Protein AF-A0AAN7FLY7-F1 (afdb_monomer)

Mean predicted aligned error: 11.88 Å

Organism: Quercus rubra (NCBI:txid3512)

Solvent-accessible surface area (backbone atoms only — not comparable to full-atom values): 5310 Å² total; per-residue (Å²): 110,72,70,60,54,52,53,56,63,73,66,67,79,55,79,85,78,48,66,93,87,70,81,86,83,87,87,88,50,61,90,82,68,68,60,68,70,83,40,96,84,50,72,80,49,71,66,54,54,48,48,73,74,44,76,55,51,67,58,50,51,52,51,50,51,51,50,52,50,52,63,73,66,49,74,77,83,86,123

Sequence (79 aa):
ALLFHQALTLLHYNRTSFPKGFVFGTGAAGYQYEGAAKEGGREPSIWDTFAHRYPGLSLSLSLSLSLSLSLSLSPVQIV

InterPro domains:
  IPR001360 Glycoside hydrolase family 1 [PF00232] (16-53)
  IPR017853 Glycoside hydrolase superfamily [SSF51445] (5-58)
  IPR033132 Glycosyl hydrolases family 1, N-terminal conserved site [PS00653] (22-36)

Foldseek 3Di:
DVVVVVVVVVPDDDPVNDDPPDDDDDDDDCVGPVPPQPPDPHDHDPVNVVCVVCVCPVVVVVVVVVVVVVVVPDDPPPD

pLDDT: mean 82.95, std 13.02, range [42.53, 96.88]

Structure (mmCIF, N/CA/C/O backbone):
data_AF-A0AAN7FLY7-F1
#
_entry.id   AF-A0AAN7FLY7-F1
#
loop_
_atom_site.group_PDB
_atom_site.id
_atom_site.type_symbol
_atom_site.label_atom_id
_atom_site.label_alt_id
_atom_site.label_comp_id
_atom_site.label_asym_id
_atom_site.label_entity_id
_atom_site.label_seq_id
_atom_site.pdbx_PDB_ins_code
_atom_site.Cartn_x
_atom_site.Cartn_y
_atom_site.Cartn_z
_atom_site.occupancy
_atom_site.B_iso_or_equiv
_atom_site.auth_seq_id
_atom_site.auth_comp_id
_atom_site.auth_asym_id
_atom_site.auth_atom_id
_atom_site.pdbx_PDB_model_num
ATOM 1 N N . ALA A 1 1 ? 5.062 -4.193 41.720 1.00 66.69 1 ALA A N 1
ATOM 2 C CA . ALA A 1 1 ? 4.511 -5.335 40.955 1.00 66.69 1 ALA A CA 1
ATOM 3 C C . ALA A 1 1 ? 2.990 -5.233 40.770 1.00 66.69 1 ALA A C 1
ATOM 5 O O . ALA A 1 1 ? 2.551 -5.130 39.634 1.00 66.69 1 ALA A O 1
ATOM 6 N N . LEU A 1 2 ? 2.192 -5.173 41.846 1.00 67.75 2 LEU A N 1
ATOM 7 C CA . LEU A 1 2 ? 0.715 -5.097 41.790 1.00 67.75 2 LEU A CA 1
ATOM 8 C C . LEU A 1 2 ? 0.147 -3.891 41.015 1.00 67.75 2 LEU A C 1
ATOM 10 O O . LEU A 1 2 ? -0.748 -4.070 40.196 1.00 67.75 2 LEU A O 1
ATOM 14 N N . LEU A 1 3 ? 0.711 -2.691 41.194 1.00 72.88 3 LEU A N 1
ATOM 15 C CA . LEU A 1 3 ? 0.300 -1.491 40.441 1.00 72.88 3 LEU A CA 1
ATOM 16 C C . LEU A 1 3 ? 0.586 -1.601 38.933 1.00 72.88 3 LEU A C 1
ATOM 18 O O . LEU A 1 3 ? -0.164 -1.080 38.117 1.00 72.88 3 LEU A O 1
ATOM 22 N N . PHE A 1 4 ? 1.640 -2.327 38.551 1.00 71.12 4 PHE A N 1
ATOM 23 C CA . PHE A 1 4 ? 1.997 -2.554 37.147 1.00 71.12 4 PHE A CA 1
ATOM 24 C C . PHE A 1 4 ? 1.034 -3.546 36.481 1.00 71.12 4 PHE A C 1
ATOM 26 O O . PHE A 1 4 ? 0.647 -3.375 35.330 1.00 71.12 4 PHE A O 1
ATOM 33 N N . HIS A 1 5 ? 0.593 -4.557 37.234 1.00 67.50 5 HIS A N 1
ATOM 34 C CA . HIS A 1 5 ? -0.416 -5.512 36.784 1.00 67.50 5 HIS A CA 1
ATOM 35 C C . HIS A 1 5 ? -1.797 -4.854 36.621 1.00 67.50 5 HIS A C 1
ATOM 37 O O . HIS A 1 5 ? -2.475 -5.113 35.633 1.00 67.50 5 HIS A O 1
ATOM 43 N N . GLN A 1 6 ? -2.177 -3.954 37.538 1.00 67.88 6 GLN A N 1
ATOM 44 C CA . GLN A 1 6 ? -3.396 -3.142 37.421 1.00 67.88 6 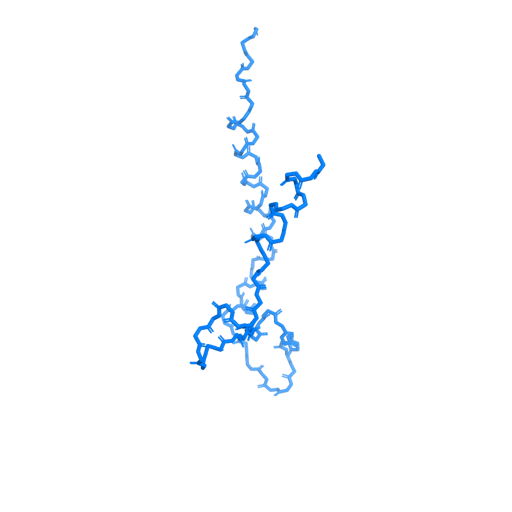GLN A CA 1
ATOM 45 C C . GLN A 1 6 ? -3.329 -2.142 36.255 1.00 67.88 6 GLN A C 1
ATOM 47 O O . GLN A 1 6 ? -4.314 -1.944 35.559 1.00 67.88 6 GLN A O 1
ATOM 52 N N . ALA A 1 7 ? -2.175 -1.536 35.972 1.00 66.31 7 ALA A N 1
ATOM 53 C CA . ALA A 1 7 ? -2.040 -0.653 34.810 1.00 66.31 7 ALA A CA 1
ATOM 54 C C . ALA A 1 7 ? -2.222 -1.404 33.473 1.00 66.31 7 ALA A C 1
ATOM 56 O O . ALA A 1 7 ? -2.846 -0.884 32.549 1.00 66.31 7 ALA A O 1
ATOM 57 N N . LEU A 1 8 ? -1.734 -2.647 33.381 1.00 70.50 8 LEU A N 1
ATOM 58 C CA . LEU A 1 8 ? -1.884 -3.491 32.190 1.00 70.50 8 LEU A CA 1
ATOM 59 C C . LEU A 1 8 ? -3.327 -3.966 31.963 1.00 70.50 8 LEU A C 1
ATOM 61 O O . LEU A 1 8 ? -3.760 -4.051 30.816 1.00 70.50 8 LEU A O 1
ATOM 65 N N . THR A 1 9 ? -4.092 -4.250 33.020 1.00 67.94 9 THR A N 1
ATOM 66 C CA . THR A 1 9 ? -5.515 -4.611 32.887 1.00 67.94 9 THR A CA 1
ATOM 67 C C . THR A 1 9 ? -6.392 -3.427 32.484 1.00 67.94 9 THR A C 1
ATOM 69 O O . THR A 1 9 ? -7.387 -3.621 31.790 1.00 67.94 9 THR A O 1
ATOM 72 N N . LEU A 1 10 ? -6.014 -2.201 32.853 1.00 73.06 10 LEU A N 1
ATOM 73 C CA . LEU A 1 10 ? -6.765 -0.976 32.546 1.00 73.06 10 LEU A CA 1
ATOM 74 C C . LEU A 1 10 ? -6.509 -0.447 31.121 1.00 73.06 10 LEU A C 1
ATOM 76 O O . LEU A 1 10 ? -7.307 0.329 30.602 1.00 73.06 10 LEU A O 1
ATOM 80 N N . LEU A 1 11 ? -5.439 -0.901 30.460 1.00 79.06 11 LEU A N 1
ATOM 81 C CA . LEU A 1 11 ? -5.140 -0.625 29.046 1.00 79.06 11 LEU A CA 1
ATOM 82 C C . LEU A 1 11 ? -5.612 -1.742 28.099 1.00 79.06 11 LEU A C 1
ATOM 84 O O . LEU A 1 11 ? -5.219 -1.786 26.933 1.00 79.06 11 LEU A O 1
ATOM 88 N N . HIS A 1 12 ? -6.457 -2.656 28.577 1.00 81.56 12 HIS A N 1
ATOM 89 C CA . HIS A 1 12 ? -6.962 -3.756 27.767 1.00 81.56 12 HIS A CA 1
ATOM 90 C C . HIS A 1 12 ? -8.136 -3.297 26.886 1.00 81.56 12 HIS A C 1
ATOM 92 O O . HIS A 1 12 ? -9.305 -3.455 27.238 1.00 81.56 12 HIS A O 1
ATOM 98 N N . TYR A 1 13 ? -7.830 -2.741 25.714 1.00 86.19 13 TYR A N 1
ATOM 99 C CA . TYR A 1 13 ? -8.830 -2.477 24.679 1.00 86.19 13 TYR A CA 1
ATOM 100 C C . TYR A 1 13 ? -9.138 -3.750 23.892 1.00 86.19 13 TYR A C 1
ATOM 102 O O . TYR A 1 13 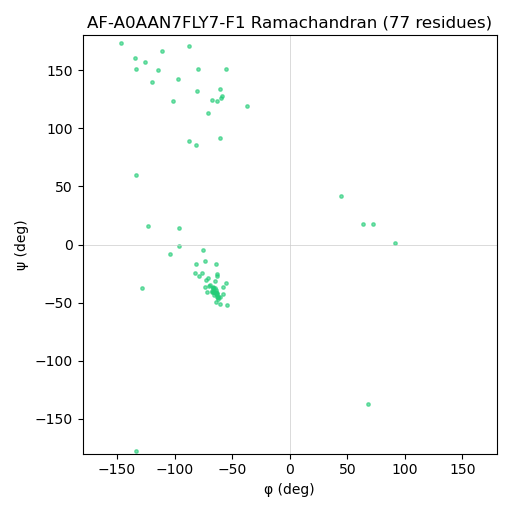? -8.240 -4.447 23.425 1.00 86.19 13 TYR A O 1
ATOM 110 N N . ASN A 1 14 ? -10.422 -4.041 23.706 1.00 90.38 14 ASN A N 1
ATOM 111 C CA . ASN A 1 14 ? -10.880 -5.145 22.869 1.00 90.38 14 ASN A CA 1
ATOM 112 C C . ASN A 1 14 ? -12.014 -4.669 21.946 1.00 90.38 14 ASN A C 1
ATOM 114 O O . ASN A 1 14 ? -12.384 -3.497 21.941 1.00 90.38 14 ASN A O 1
ATOM 118 N N . ARG A 1 15 ? -12.591 -5.569 21.143 1.00 90.50 15 ARG A N 1
ATOM 119 C CA . ARG A 1 15 ? -13.658 -5.217 20.190 1.00 90.50 15 ARG A CA 1
ATOM 120 C C . ARG A 1 15 ? -14.873 -4.531 20.825 1.00 90.50 15 ARG A C 1
ATOM 122 O O . ARG A 1 15 ? -15.477 -3.692 20.166 1.00 90.50 15 ARG A O 1
ATOM 129 N N . THR A 1 16 ? -15.222 -4.867 22.067 1.00 92.94 16 THR A N 1
ATOM 130 C CA . THR A 1 16 ? -16.370 -4.279 22.783 1.00 92.94 16 THR A CA 1
ATOM 131 C C . THR A 1 16 ? -16.121 -2.842 23.238 1.00 92.94 16 THR A C 1
ATOM 133 O O . THR A 1 16 ? -17.068 -2.128 23.547 1.00 92.94 16 THR A O 1
ATOM 136 N N . SER A 1 17 ? -14.863 -2.394 23.215 1.00 94.06 17 SER A N 1
ATOM 137 C CA . SER A 1 17 ? -14.475 -1.014 23.509 1.00 94.06 17 SER A CA 1
ATOM 138 C C . SER A 1 17 ? -14.802 -0.031 22.370 1.00 94.06 17 SER A C 1
ATOM 140 O O . SER A 1 17 ? -14.589 1.167 22.533 1.00 94.06 17 SER A O 1
ATOM 142 N N . PHE A 1 18 ? -15.305 -0.508 21.222 1.00 94.69 18 PHE A N 1
ATOM 143 C CA . PHE A 1 18 ? -15.644 0.303 20.046 1.00 94.69 18 PHE A CA 1
ATOM 144 C C . PHE A 1 18 ? -17.163 0.286 19.777 1.00 94.69 18 PHE A C 1
ATOM 146 O O . PHE A 1 18 ? -17.815 -0.723 20.061 1.00 94.69 18 PHE A O 1
ATOM 153 N N . PRO A 1 19 ? -17.752 1.356 19.200 1.00 96.88 19 PRO A N 1
ATOM 154 C CA . PRO A 1 19 ? -19.178 1.400 18.876 1.00 96.88 19 PRO A CA 1
ATOM 155 C C . PRO A 1 19 ? -19.631 0.240 17.982 1.00 96.88 19 PRO A C 1
ATOM 157 O O . PRO A 1 19 ? -18.881 -0.264 17.139 1.00 96.88 19 PRO A O 1
ATOM 160 N N . LYS A 1 20 ? -20.899 -0.161 18.113 1.00 95.25 20 LYS A N 1
ATOM 161 C CA . LYS A 1 20 ? -21.488 -1.178 17.234 1.00 95.25 20 LYS A CA 1
ATOM 162 C C . LYS A 1 20 ? -21.413 -0.704 15.778 1.00 95.25 20 LYS A C 1
ATOM 164 O O . LYS A 1 20 ? -21.856 0.393 15.461 1.00 95.25 20 LYS A O 1
ATOM 169 N N . GLY A 1 21 ? -20.861 -1.545 14.905 1.00 94.81 21 GLY A N 1
ATOM 170 C CA . GLY A 1 21 ? -20.635 -1.207 13.496 1.00 94.81 21 GLY A CA 1
ATOM 171 C C . GLY A 1 21 ? -19.266 -0.588 13.199 1.00 94.81 21 GLY A C 1
ATOM 172 O O . GLY A 1 21 ? -18.990 -0.291 12.043 1.00 94.81 21 GLY A O 1
ATOM 173 N N . PHE A 1 22 ? -18.386 -0.434 14.194 1.00 96.50 22 PHE A N 1
ATOM 174 C CA . PHE A 1 22 ? -17.011 -0.006 13.951 1.00 96.50 22 PHE A CA 1
ATOM 175 C C . PHE A 1 22 ? -16.254 -1.035 13.091 1.00 96.50 22 PHE A C 1
ATOM 177 O O . PHE A 1 22 ? -16.138 -2.216 13.450 1.00 96.50 22 PHE A O 1
ATOM 184 N N . VAL A 1 23 ? -15.717 -0.584 11.956 1.00 96.25 23 VAL A N 1
ATOM 185 C CA . VAL A 1 23 ? -14.990 -1.430 11.003 1.00 96.25 23 VAL A CA 1
ATOM 186 C C . VAL A 1 23 ? -13.492 -1.222 11.176 1.00 96.25 23 VAL A C 1
ATOM 188 O O . VAL A 1 23 ? -12.989 -0.111 11.049 1.00 96.25 23 VAL A O 1
ATOM 191 N N . PHE A 1 24 ? -12.779 -2.317 11.429 1.00 95.31 24 PHE A N 1
ATOM 192 C CA . PHE A 1 24 ? -11.332 -2.367 11.255 1.00 95.31 24 PHE A CA 1
ATOM 193 C C . PHE A 1 24 ? -11.054 -2.977 9.893 1.00 95.31 24 PHE A C 1
ATOM 195 O O . PHE A 1 24 ? -11.732 -3.923 9.487 1.00 95.31 24 PHE A O 1
ATOM 202 N N . GLY A 1 25 ? -10.040 -2.460 9.221 1.00 94.44 25 GLY A N 1
ATOM 203 C CA . GLY A 1 25 ? -9.587 -2.976 7.945 1.00 94.44 25 GLY A CA 1
ATOM 204 C C . GLY A 1 25 ? -8.085 -2.809 7.804 1.00 94.44 25 GLY A C 1
ATOM 205 O O . GLY A 1 25 ? -7.427 -2.185 8.636 1.00 94.44 25 GLY A O 1
ATOM 206 N N . THR A 1 26 ? -7.568 -3.376 6.727 1.00 95.44 26 THR A N 1
ATOM 207 C CA . THR A 1 26 ? -6.203 -3.170 6.250 1.00 95.44 26 THR A CA 1
ATOM 208 C C . THR A 1 26 ? -6.267 -2.722 4.792 1.00 95.44 26 THR A C 1
ATOM 210 O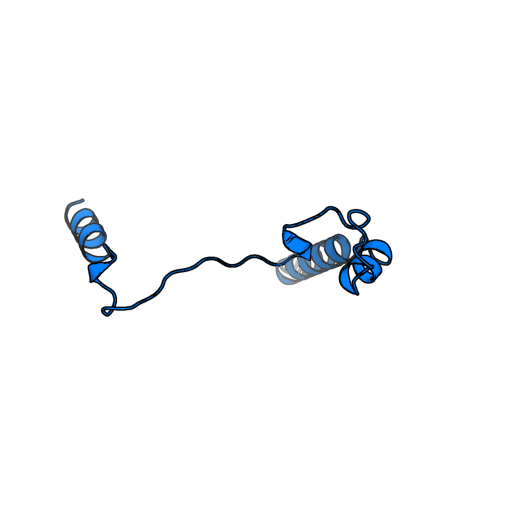 O . THR A 1 26 ? -7.270 -2.966 4.118 1.00 95.44 26 THR A O 1
ATOM 213 N N . GLY A 1 27 ? -5.227 -2.045 4.316 1.00 94.62 27 GLY A N 1
ATOM 214 C CA . GLY A 1 27 ? -5.127 -1.553 2.945 1.00 94.62 27 GLY A CA 1
ATOM 215 C C . GLY A 1 27 ? -3.763 -1.878 2.348 1.00 94.62 27 GLY A C 1
ATOM 216 O O . GLY A 1 27 ? -2.770 -1.963 3.066 1.00 94.62 27 GLY A O 1
ATOM 217 N N . ALA A 1 28 ? -3.727 -2.044 1.030 1.00 94.62 28 ALA A N 1
ATOM 218 C CA . ALA A 1 28 ? -2.508 -2.219 0.250 1.00 94.62 28 ALA A CA 1
ATOM 219 C C . ALA A 1 28 ? -2.567 -1.329 -1.000 1.00 94.62 28 ALA A C 1
ATOM 221 O O . ALA A 1 28 ? -3.649 -0.908 -1.414 1.00 94.62 28 ALA A O 1
ATOM 222 N N . ALA A 1 29 ? -1.412 -1.053 -1.603 1.00 92.88 29 ALA A N 1
ATOM 223 C CA . ALA A 1 29 ? -1.312 -0.328 -2.866 1.00 92.88 29 ALA A CA 1
ATOM 224 C C . ALA A 1 29 ? -0.644 -1.206 -3.930 1.00 92.88 29 ALA A C 1
ATOM 226 O O . ALA A 1 29 ? 0.348 -1.874 -3.639 1.00 92.88 29 ALA A O 1
ATOM 227 N N . GLY A 1 30 ? -1.149 -1.159 -5.167 1.00 92.12 30 GLY A N 1
ATOM 228 C CA . GLY A 1 30 ? -0.716 -2.054 -6.246 1.00 92.12 30 GLY A CA 1
ATOM 229 C C . GLY A 1 30 ? 0.795 -2.035 -6.484 1.00 92.12 30 GLY A C 1
ATOM 230 O O . GLY A 1 30 ? 1.451 -3.061 -6.369 1.00 92.12 30 GLY A O 1
ATOM 231 N N . TYR A 1 31 ? 1.395 -0.853 -6.668 1.00 91.31 31 TYR A N 1
ATOM 232 C CA . TYR A 1 31 ? 2.849 -0.746 -6.871 1.00 91.31 31 TYR A CA 1
ATOM 233 C C . TYR A 1 31 ? 3.680 -1.226 -5.665 1.00 91.31 31 TYR A C 1
ATOM 235 O O . TYR A 1 31 ? 4.816 -1.656 -5.832 1.00 91.31 31 TYR A O 1
ATOM 243 N N . GLN A 1 32 ? 3.127 -1.155 -4.449 1.00 93.44 32 GLN A N 1
ATOM 244 C CA . GLN A 1 32 ? 3.815 -1.593 -3.231 1.00 93.44 32 GLN A CA 1
ATOM 245 C C . GLN A 1 32 ? 3.719 -3.106 -3.003 1.00 93.44 32 GLN A C 1
ATOM 247 O O . GLN A 1 32 ? 4.566 -3.644 -2.295 1.00 93.44 32 GLN A O 1
ATOM 252 N N . TYR A 1 33 ? 2.699 -3.778 -3.553 1.00 92.88 33 TYR A N 1
ATOM 253 C CA . TYR A 1 33 ? 2.389 -5.164 -3.191 1.00 92.88 33 TYR A CA 1
ATOM 254 C C . TYR A 1 33 ? 2.251 -6.135 -4.372 1.00 92.88 33 TYR A C 1
ATOM 256 O O . TYR A 1 33 ? 2.674 -7.279 -4.250 1.00 92.88 33 TYR A O 1
ATOM 264 N N . GLU A 1 34 ? 1.687 -5.720 -5.508 1.00 94.81 34 GLU A N 1
ATOM 265 C CA . GLU A 1 34 ? 1.377 -6.629 -6.624 1.00 94.81 34 GLU A CA 1
ATOM 266 C C . GLU A 1 34 ? 2.630 -7.117 -7.364 1.00 94.81 34 GLU A C 1
ATOM 268 O O . GLU A 1 34 ? 2.724 -8.289 -7.719 1.00 94.81 34 GLU A O 1
ATOM 273 N N . GLY A 1 35 ? 3.609 -6.237 -7.597 1.00 90.88 35 GLY A N 1
ATOM 274 C CA . GLY A 1 35 ? 4.778 -6.574 -8.412 1.00 90.88 35 GLY A CA 1
ATOM 275 C C . GLY A 1 35 ? 4.410 -6.785 -9.886 1.00 90.88 35 GLY A C 1
ATOM 276 O O . GLY A 1 35 ? 3.685 -5.972 -10.455 1.00 90.88 35 GLY A O 1
ATOM 277 N N . ALA A 1 36 ? 4.970 -7.829 -10.515 1.00 92.62 36 ALA A N 1
ATOM 278 C CA . ALA A 1 36 ? 4.659 -8.260 -11.889 1.00 92.62 36 ALA A CA 1
ATOM 279 C C . ALA A 1 36 ? 4.582 -7.103 -12.910 1.00 92.62 36 ALA A C 1
ATOM 281 O O . ALA A 1 36 ? 3.705 -7.037 -13.770 1.00 92.62 36 ALA A O 1
ATOM 282 N N . ALA A 1 37 ? 5.519 -6.153 -12.802 1.00 93.62 37 ALA A N 1
ATOM 283 C CA . ALA A 1 37 ? 5.364 -4.831 -13.397 1.00 93.62 37 ALA A CA 1
ATOM 284 C C . ALA A 1 37 ? 5.277 -4.812 -14.937 1.00 93.62 37 ALA A C 1
ATOM 286 O O . ALA A 1 37 ? 4.853 -3.805 -15.501 1.00 93.62 37 ALA A O 1
ATOM 287 N N . LYS A 1 38 ? 5.677 -5.907 -15.599 1.00 93.06 38 LYS A N 1
ATOM 288 C CA . LYS A 1 38 ? 5.705 -6.083 -17.061 1.00 93.06 38 LYS A CA 1
ATOM 289 C C . LYS A 1 38 ? 4.890 -7.292 -17.540 1.00 93.06 38 LYS A C 1
ATOM 291 O O . LYS A 1 38 ? 5.097 -7.766 -18.654 1.00 93.06 38 LYS A O 1
ATOM 296 N N . GLU A 1 39 ? 4.020 -7.834 -16.697 1.00 95.62 39 GLU A N 1
ATOM 297 C CA . GLU A 1 39 ? 3.243 -9.039 -16.996 1.00 95.62 39 GLU A CA 1
ATOM 298 C C . GLU A 1 39 ? 1.755 -8.712 -17.175 1.00 95.62 39 GLU A C 1
ATOM 300 O O . GLU A 1 39 ? 1.296 -7.612 -16.866 1.00 95.62 39 GLU A O 1
ATOM 305 N N . GLY A 1 40 ? 0.990 -9.667 -17.713 1.00 90.19 40 GLY A N 1
ATOM 306 C CA . GLY A 1 40 ? -0.478 -9.594 -17.744 1.00 90.19 40 GLY A CA 1
ATOM 307 C C . GLY A 1 40 ? -1.074 -8.441 -18.560 1.00 90.19 40 GLY A C 1
ATOM 308 O O . GLY A 1 40 ? -2.234 -8.101 -18.359 1.00 90.19 40 GLY A O 1
ATOM 309 N N . GLY A 1 41 ? -0.299 -7.820 -19.455 1.00 94.00 41 GLY A N 1
ATOM 310 C CA . GLY A 1 41 ? -0.742 -6.646 -20.215 1.00 94.00 41 GLY A CA 1
ATOM 311 C C . GLY A 1 41 ? -0.841 -5.364 -19.379 1.00 94.00 41 GLY A C 1
ATOM 312 O O . GLY A 1 41 ? -1.511 -4.422 -19.797 1.00 94.00 41 GLY A O 1
ATOM 313 N N . ARG A 1 42 ? -0.208 -5.317 -18.196 1.00 94.44 42 ARG A N 1
ATOM 314 C CA . ARG A 1 42 ? -0.120 -4.103 -17.378 1.00 94.44 42 ARG A CA 1
ATOM 315 C C . ARG A 1 42 ? 0.751 -3.060 -18.075 1.00 94.44 42 ARG A C 1
ATOM 317 O O . ARG A 1 42 ? 1.926 -3.299 -18.341 1.00 94.44 42 ARG A O 1
ATOM 324 N N . GLU A 1 43 ? 0.189 -1.876 -18.279 1.00 94.56 43 GLU A N 1
ATOM 325 C CA . GLU A 1 43 ? 0.938 -0.727 -18.782 1.00 94.56 43 GLU A CA 1
ATOM 326 C C . GLU A 1 43 ? 1.756 -0.038 -17.669 1.00 94.56 43 GLU A C 1
ATOM 328 O O . GLU A 1 43 ? 1.353 -0.056 -16.497 1.00 94.56 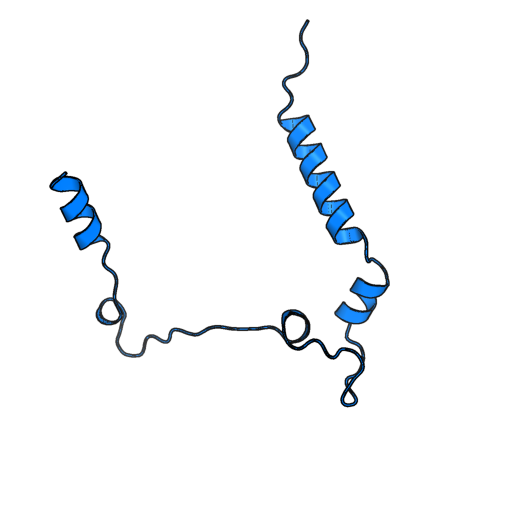43 GLU A O 1
ATOM 333 N N . PRO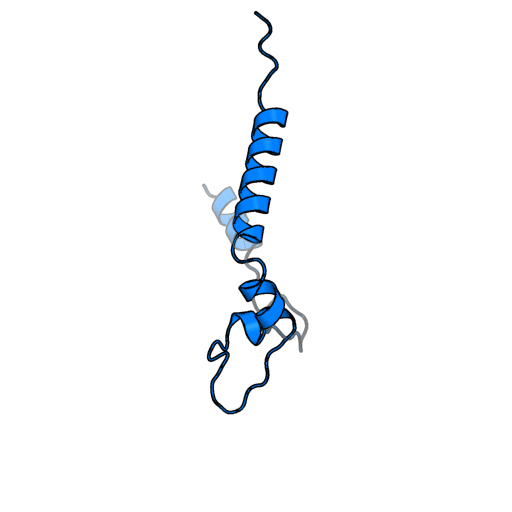 A 1 44 ? 2.899 0.597 -18.000 1.00 94.44 44 PRO A N 1
ATOM 334 C CA . PRO A 1 44 ? 3.731 1.290 -17.022 1.00 94.44 44 PRO A CA 1
ATOM 335 C C . PRO A 1 44 ? 2.995 2.438 -16.325 1.00 94.44 44 PRO A C 1
ATOM 337 O O . PRO A 1 44 ? 2.395 3.303 -16.962 1.00 94.44 44 PRO A O 1
ATOM 340 N N . SER A 1 45 ? 3.120 2.507 -15.001 1.00 94.31 45 SER A N 1
ATOM 341 C CA . SER A 1 45 ? 2.688 3.666 -14.222 1.00 94.31 45 SER A CA 1
ATOM 342 C C . SER A 1 45 ? 3.793 4.727 -14.124 1.00 94.31 45 SER A C 1
ATOM 344 O O . SER A 1 45 ? 4.965 4.504 -14.451 1.00 94.31 45 SER A O 1
ATOM 346 N N . ILE A 1 46 ? 3.438 5.901 -13.596 1.00 94.75 46 ILE A N 1
ATOM 347 C CA . ILE A 1 46 ? 4.410 6.956 -13.270 1.00 94.75 46 ILE A CA 1
ATOM 348 C C . ILE A 1 46 ? 5.466 6.433 -12.282 1.00 94.75 46 ILE A C 1
ATOM 350 O O . ILE A 1 46 ? 6.643 6.764 -12.419 1.00 94.75 46 ILE A O 1
ATOM 354 N N . TRP A 1 47 ? 5.073 5.575 -11.333 1.00 93.00 47 TRP A N 1
ATOM 355 C CA . TRP A 1 47 ? 5.988 4.986 -10.353 1.00 93.00 47 TRP A CA 1
ATOM 356 C C . TRP A 1 47 ? 7.008 4.046 -10.992 1.00 93.00 47 TRP A C 1
ATOM 358 O O . TRP A 1 47 ? 8.174 4.084 -10.600 1.00 93.00 47 TRP A O 1
ATOM 368 N N . ASP A 1 48 ? 6.609 3.290 -12.023 1.00 93.94 48 ASP A N 1
ATOM 369 C CA . ASP A 1 48 ? 7.538 2.479 -12.813 1.00 93.94 48 ASP A CA 1
ATOM 370 C C . ASP A 1 48 ? 8.587 3.393 -13.463 1.00 93.94 48 ASP A C 1
ATOM 372 O O . ASP A 1 48 ? 9.788 3.194 -13.287 1.00 93.94 48 ASP A O 1
ATOM 376 N N . THR A 1 49 ? 8.148 4.454 -14.146 1.00 94.06 49 THR A N 1
ATOM 377 C CA . THR A 1 49 ? 9.053 5.399 -14.827 1.00 94.06 49 THR A CA 1
ATOM 378 C C . THR A 1 49 ? 10.013 6.076 -13.850 1.00 94.06 49 THR A C 1
ATOM 380 O O . THR A 1 49 ? 11.216 6.165 -14.103 1.00 94.06 49 THR A O 1
ATOM 383 N N . PHE A 1 50 ? 9.492 6.541 -12.718 1.00 92.12 50 PHE A N 1
ATOM 384 C CA . PHE A 1 50 ? 10.269 7.227 -11.696 1.00 92.12 50 PHE A CA 1
ATOM 385 C C . PHE A 1 50 ? 11.330 6.316 -11.070 1.00 92.12 50 PHE A C 1
ATOM 387 O O . PHE A 1 50 ? 12.501 6.692 -11.016 1.00 92.12 50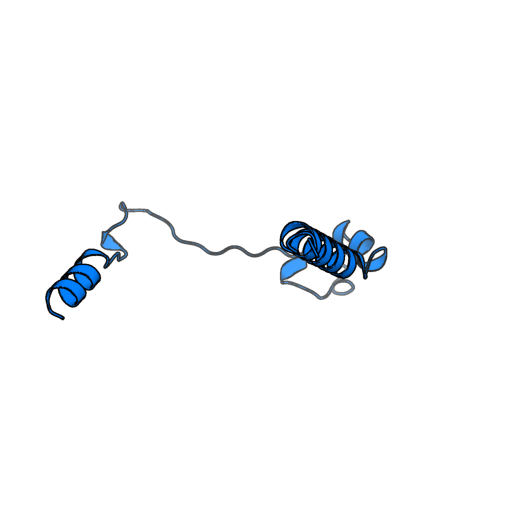 PHE A O 1
ATOM 394 N N . ALA A 1 51 ? 10.947 5.107 -10.648 1.00 91.06 51 ALA A N 1
ATOM 395 C CA . ALA A 1 51 ? 11.860 4.169 -10.002 1.00 91.06 51 ALA A CA 1
ATOM 396 C C . ALA A 1 51 ? 12.988 3.718 -10.943 1.00 91.06 51 ALA A C 1
ATOM 398 O O . ALA A 1 51 ? 14.142 3.639 -10.525 1.00 91.06 51 ALA A O 1
ATOM 399 N N . HIS A 1 52 ? 12.678 3.492 -12.225 1.00 92.06 52 HIS A N 1
ATOM 400 C CA . HIS A 1 52 ? 13.690 3.145 -13.225 1.00 92.06 52 HIS A CA 1
ATOM 401 C C . HIS A 1 52 ? 14.628 4.316 -13.535 1.00 92.06 52 HIS A C 1
ATOM 403 O O . HIS A 1 52 ? 15.814 4.103 -13.783 1.00 92.06 52 HIS A O 1
ATOM 409 N N . ARG A 1 53 ? 14.120 5.555 -13.527 1.00 94.38 53 ARG A N 1
ATOM 410 C CA . ARG A 1 53 ? 14.926 6.739 -13.845 1.00 94.38 53 ARG A CA 1
ATOM 411 C C . ARG A 1 53 ? 15.814 7.192 -12.687 1.00 94.38 53 ARG A C 1
ATOM 413 O O . ARG A 1 53 ? 16.864 7.780 -12.935 1.00 94.38 53 ARG A O 1
ATOM 420 N N . TYR A 1 54 ? 15.423 6.909 -11.445 1.00 91.38 54 TYR A N 1
ATOM 421 C CA . TYR A 1 54 ? 16.118 7.385 -10.247 1.00 91.38 54 TYR A CA 1
ATOM 422 C C . TYR A 1 54 ? 16.333 6.281 -9.190 1.00 91.38 54 TYR A C 1
ATOM 424 O O . TYR A 1 54 ? 15.908 6.439 -8.042 1.00 91.38 54 TYR A O 1
ATOM 432 N N . PRO A 1 55 ? 17.041 5.181 -9.512 1.00 84.38 55 PRO A N 1
ATOM 433 C CA . PRO A 1 55 ? 17.179 4.030 -8.610 1.00 84.38 55 PRO A CA 1
ATOM 434 C C . PRO A 1 55 ? 17.908 4.359 -7.293 1.00 84.38 55 PRO A C 1
ATOM 436 O O . PRO A 1 55 ? 17.695 3.700 -6.281 1.00 84.38 55 PRO A O 1
ATOM 439 N N . GLY A 1 56 ? 18.755 5.395 -7.283 1.00 80.38 56 GLY A N 1
ATOM 440 C CA . GLY A 1 56 ? 19.539 5.813 -6.117 1.00 80.38 56 GLY A 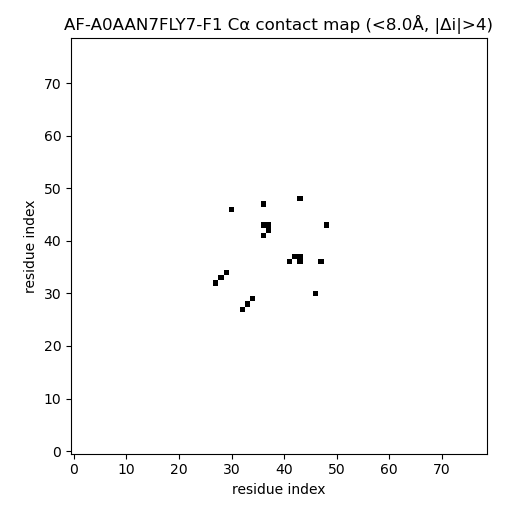CA 1
ATOM 441 C C . GLY A 1 56 ? 18.930 6.944 -5.287 1.00 80.38 56 GLY A C 1
ATOM 442 O O . GLY A 1 56 ? 19.527 7.332 -4.287 1.00 80.38 56 GLY A O 1
ATOM 443 N N . LEU A 1 57 ? 17.772 7.498 -5.666 1.00 77.81 57 LEU A N 1
ATOM 444 C CA . LEU A 1 57 ? 17.230 8.684 -4.990 1.00 77.81 57 LEU A CA 1
ATOM 445 C C . LEU A 1 57 ? 16.821 8.391 -3.540 1.00 77.81 57 LEU A C 1
ATOM 447 O O . LEU A 1 57 ? 17.067 9.210 -2.661 1.00 77.81 57 LEU A O 1
ATOM 451 N N . SER A 1 58 ? 16.271 7.204 -3.269 1.00 67.94 58 SER A N 1
ATOM 452 C CA . SER A 1 58 ? 15.957 6.770 -1.900 1.00 67.94 58 SER A CA 1
ATOM 453 C C . SER A 1 58 ? 17.218 6.667 -1.030 1.00 67.94 58 SER A C 1
ATOM 455 O O . SER A 1 58 ? 17.248 7.193 0.082 1.00 67.94 58 SER A O 1
ATOM 457 N N . LEU A 1 59 ? 18.288 6.068 -1.562 1.00 71.38 59 LEU A N 1
ATOM 458 C CA . LEU A 1 59 ? 19.569 5.935 -0.864 1.00 71.38 59 LEU A CA 1
ATOM 459 C C . LEU A 1 59 ? 20.252 7.294 -0.665 1.00 71.38 59 LEU A C 1
ATOM 461 O O . LEU A 1 59 ? 20.778 7.566 0.409 1.00 71.38 59 LEU A O 1
ATOM 465 N N . SER A 1 60 ? 20.200 8.168 -1.671 1.00 72.00 60 SER A N 1
ATOM 466 C CA . SER A 1 60 ? 20.770 9.516 -1.620 1.00 72.00 60 SER A CA 1
ATOM 467 C C . SER A 1 60 ? 20.052 10.412 -0.609 1.00 72.00 60 SER A C 1
ATOM 469 O O . SER A 1 60 ? 20.719 11.086 0.174 1.00 72.00 60 SER A O 1
ATOM 471 N N . LEU A 1 61 ? 18.716 10.378 -0.561 1.00 74.06 61 LEU A N 1
ATOM 472 C CA . LEU A 1 61 ? 17.939 11.105 0.446 1.00 74.06 61 LEU A CA 1
ATOM 473 C C . LEU A 1 61 ? 18.221 10.579 1.854 1.00 74.06 61 LEU A C 1
ATOM 475 O O . LEU A 1 61 ? 18.422 11.379 2.763 1.00 74.06 61 LEU A O 1
ATOM 479 N N . SER A 1 62 ? 18.303 9.257 2.033 1.00 78.69 62 SER A N 1
ATOM 480 C CA . SER A 1 62 ? 18.647 8.658 3.327 1.00 78.69 62 SER A CA 1
ATOM 481 C C . SER A 1 62 ? 20.047 9.068 3.787 1.00 78.69 62 SER A C 1
ATOM 483 O O . SER A 1 62 ? 20.212 9.485 4.928 1.00 78.69 62 SER A O 1
ATOM 485 N N . LEU A 1 63 ? 21.047 8.998 2.903 1.00 75.44 63 LEU A N 1
ATOM 486 C CA . LEU A 1 63 ? 22.420 9.414 3.204 1.00 75.44 63 LEU A CA 1
ATOM 487 C C . LEU A 1 63 ? 22.503 10.909 3.525 1.00 75.44 63 LEU A C 1
ATOM 489 O O . LEU A 1 63 ? 23.164 11.284 4.489 1.00 75.44 63 LEU A O 1
ATOM 493 N N . SER A 1 64 ? 21.802 11.757 2.767 1.00 80.56 64 SER A N 1
ATOM 494 C CA . SER A 1 64 ? 21.753 13.200 3.018 1.00 80.56 64 SER A CA 1
ATOM 495 C C . SER A 1 64 ? 21.112 13.515 4.367 1.00 80.56 64 SER A C 1
ATOM 497 O O . SER A 1 64 ? 21.654 14.323 5.114 1.00 80.56 64 SER A O 1
ATOM 499 N N . LEU A 1 65 ? 19.986 12.877 4.704 1.00 77.25 65 LEU A N 1
ATOM 500 C CA . LEU A 1 65 ? 19.291 13.114 5.969 1.00 77.25 65 LEU A CA 1
ATOM 501 C C . LEU A 1 65 ? 20.132 12.641 7.163 1.00 77.25 65 LEU A C 1
ATOM 503 O O . LEU A 1 65 ? 20.226 13.345 8.167 1.00 77.25 65 LEU A O 1
ATOM 507 N N . SER A 1 66 ? 20.789 11.482 7.037 1.00 82.31 66 SER A N 1
ATOM 508 C CA . SER A 1 66 ? 21.726 10.970 8.041 1.00 82.31 66 SER A CA 1
ATOM 509 C C . SER A 1 66 ? 22.921 11.902 8.232 1.00 82.31 66 SER A C 1
ATOM 511 O O . SER A 1 66 ? 23.251 12.216 9.370 1.00 82.31 66 SER A O 1
ATOM 513 N N . LEU A 1 67 ? 23.528 12.405 7.151 1.00 76.75 67 LEU A N 1
ATOM 514 C CA . LEU A 1 67 ? 24.645 13.349 7.234 1.00 76.75 67 LEU A CA 1
ATOM 515 C C . LEU A 1 67 ? 24.212 14.678 7.876 1.00 76.75 67 LEU A C 1
ATOM 517 O O . LEU A 1 67 ? 24.919 15.206 8.729 1.00 76.75 67 LEU A O 1
ATOM 521 N N . SER A 1 68 ? 23.035 15.200 7.517 1.00 80.94 68 SER A N 1
ATOM 522 C CA . SER A 1 68 ? 22.474 16.419 8.113 1.00 80.94 68 SER A CA 1
ATOM 523 C C . SER A 1 68 ? 22.181 16.258 9.605 1.00 80.94 68 SER A C 1
ATOM 525 O O . SER A 1 68 ? 22.496 17.156 10.381 1.00 80.94 68 SER A O 1
ATOM 527 N N . LEU A 1 69 ? 21.637 15.114 10.030 1.00 79.06 69 LEU A N 1
ATOM 528 C CA . LEU A 1 69 ? 21.442 14.804 11.449 1.00 79.06 69 LEU A CA 1
ATOM 529 C C . LEU A 1 69 ? 22.782 14.646 12.178 1.00 79.06 69 LEU A C 1
ATOM 531 O O . LEU A 1 69 ? 22.932 15.173 13.274 1.00 79.06 69 LEU A O 1
ATOM 535 N N . SER A 1 70 ? 23.778 13.993 11.572 1.00 76.38 70 SER A N 1
ATOM 536 C CA . SER A 1 70 ? 25.120 13.865 12.153 1.00 76.38 70 SER A CA 1
ATOM 537 C C . SER A 1 70 ? 25.832 15.210 12.311 1.00 76.38 70 SER A C 1
ATOM 539 O O . SER A 1 70 ? 26.441 15.437 13.348 1.00 76.38 70 SER A O 1
ATOM 541 N N . LEU A 1 71 ? 25.718 16.118 11.337 1.00 74.75 71 LEU A N 1
ATOM 542 C CA . LEU A 1 71 ? 26.273 17.476 11.421 1.00 74.75 71 LEU A CA 1
ATOM 543 C C . LEU A 1 71 ? 25.484 18.372 12.390 1.00 74.75 71 LEU A C 1
ATOM 545 O O . LEU A 1 71 ? 26.058 19.252 13.024 1.00 74.75 71 LEU A O 1
ATOM 549 N N . SER A 1 72 ? 24.177 18.141 12.537 1.00 74.62 72 SER A N 1
ATOM 550 C CA . SER A 1 72 ? 23.331 18.851 13.505 1.00 74.62 72 SER A CA 1
ATOM 551 C C . SER A 1 72 ? 23.523 18.364 14.945 1.00 74.62 72 SER A C 1
ATOM 553 O O . SER A 1 72 ? 23.220 19.109 15.875 1.00 74.62 72 SER A O 1
ATOM 555 N N . LEU A 1 73 ? 23.971 17.120 15.134 1.00 68.38 73 LEU A N 1
ATOM 556 C CA . LEU A 1 73 ? 24.190 16.492 16.441 1.00 68.38 73 LEU A CA 1
ATOM 557 C C . LEU A 1 73 ? 25.672 16.406 16.822 1.00 68.38 73 LEU A C 1
ATOM 559 O O . LEU A 1 73 ? 25.974 16.054 17.960 1.00 68.38 73 LEU A O 1
ATOM 563 N N . SER A 1 74 ? 26.600 16.732 15.916 1.00 63.41 74 SER A N 1
ATOM 564 C CA . SER A 1 74 ? 28.001 16.919 16.277 1.00 63.41 74 SER A CA 1
ATOM 565 C C . SER A 1 74 ? 28.125 18.217 17.080 1.00 63.41 74 SER A C 1
ATOM 567 O O . SER A 1 74 ? 27.907 19.289 16.505 1.00 63.41 74 SER A O 1
ATOM 569 N N . PRO A 1 75 ? 28.469 18.177 18.382 1.00 62.16 75 PRO A N 1
ATOM 570 C CA . PRO A 1 75 ? 28.892 19.388 19.057 1.00 62.16 75 PRO A CA 1
ATOM 571 C C . PRO A 1 75 ? 30.119 19.898 18.304 1.00 62.16 75 PRO A C 1
ATOM 573 O O . PRO A 1 75 ? 31.068 19.146 18.065 1.00 62.16 75 PRO A O 1
ATOM 576 N N . VAL A 1 76 ? 30.060 21.163 17.887 1.00 56.47 76 VAL A N 1
ATOM 577 C CA . VAL A 1 76 ? 31.213 21.938 17.430 1.00 56.47 76 VA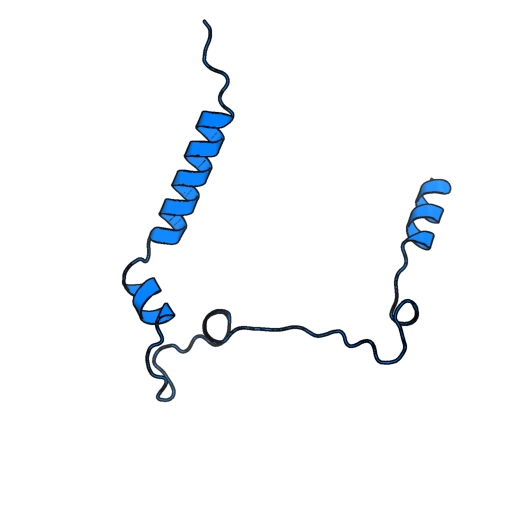L A CA 1
ATOM 578 C C . VAL A 1 76 ? 32.400 21.548 18.309 1.00 56.47 76 VAL A C 1
ATOM 580 O O . VAL A 1 76 ? 32.323 21.675 19.531 1.00 56.47 76 VAL A O 1
ATOM 583 N 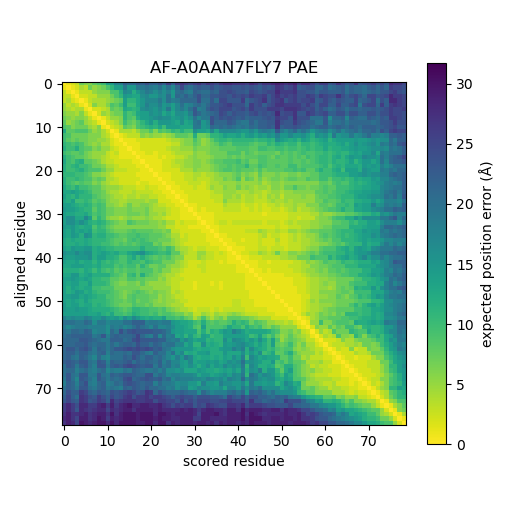N . GLN A 1 77 ? 33.458 21.010 17.701 1.00 54.66 77 GLN A N 1
ATOM 584 C CA . GLN A 1 77 ? 34.740 20.834 18.372 1.00 54.66 77 GLN A CA 1
ATOM 585 C C . GLN A 1 77 ? 35.220 22.232 18.786 1.00 54.66 77 GLN A C 1
ATOM 587 O O . GLN A 1 77 ? 35.819 22.952 17.996 1.00 54.66 77 GLN A O 1
ATOM 592 N N . ILE A 1 78 ? 34.868 22.640 20.006 1.00 43.97 78 ILE A N 1
ATOM 593 C CA . ILE A 1 78 ? 35.599 23.636 20.777 1.00 43.97 78 ILE A CA 1
ATOM 594 C C . ILE A 1 78 ? 36.660 22.839 21.534 1.00 43.97 78 ILE A C 1
ATOM 596 O O . ILE A 1 78 ? 36.394 22.355 22.632 1.00 43.97 78 ILE A O 1
ATOM 600 N N . VAL A 1 79 ? 37.816 22.664 20.893 1.00 42.53 79 VAL A N 1
ATOM 601 C CA . VAL A 1 79 ? 39.158 22.769 21.487 1.00 42.53 79 VAL A CA 1
ATOM 602 C C . VAL A 1 79 ? 40.050 23.391 20.423 1.00 42.53 79 VAL A C 1
ATOM 604 O O . VAL A 1 79 ? 40.025 22.877 19.283 1.00 42.53 79 VAL A O 1
#

Radius of gyration: 24.15 Å; Cα contacts (8 Å, |Δi|>4): 10; chains: 1; bounding box: 61×33×62 Å

Secondary structure (DSSP, 8-state):
-HHHHHHHHHT---GGGS-TTPPP-----HHHHT--TTSTTPPPPHHHHHHHH-TTHHHHHHHHHHHHHHHHHS-----